Protein AF-A0A643F447-F1 (afdb_monomer_lite)

Sequence (85 aa):
MIDKDELNLAIDDAYDVSALLRTAIECLGNISEDLSRPYNNILGGVSRVLEVADKKALNALAALEGVEMREHAAHRAHSGNLSTP

Structure (mmCIF, N/CA/C/O backbone):
data_AF-A0A643F447-F1
#
_entry.id   AF-A0A643F447-F1
#
loop_
_atom_site.group_PDB
_atom_site.id
_atom_site.type_symbol
_atom_site.label_atom_id
_atom_site.label_alt_id
_atom_site.label_comp_id
_atom_site.label_asym_id
_atom_site.label_entity_id
_atom_site.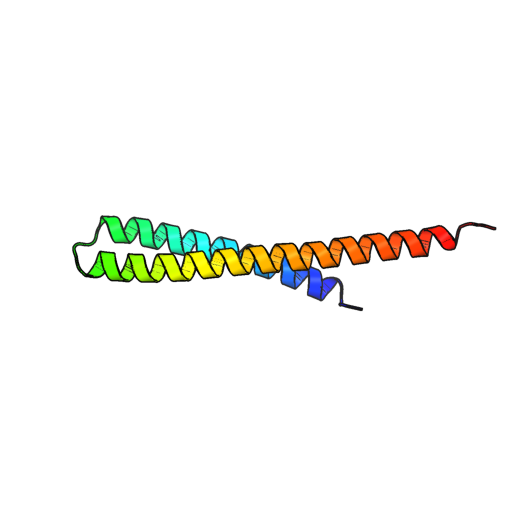label_seq_id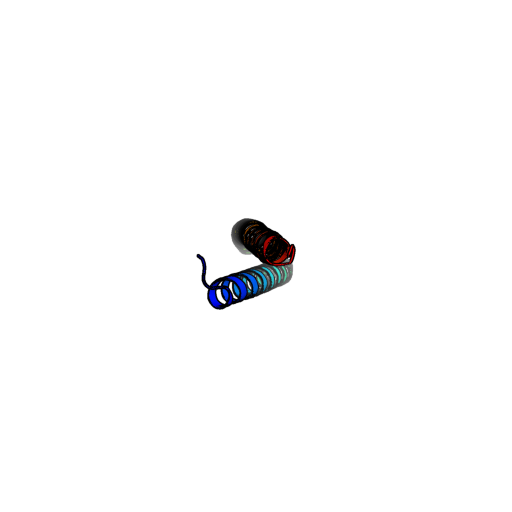
_atom_site.pdbx_PDB_ins_code
_atom_site.Cartn_x
_atom_site.Cartn_y
_atom_site.Cartn_z
_atom_site.occupancy
_atom_site.B_iso_or_equiv
_atom_site.auth_seq_id
_atom_site.auth_comp_id
_atom_site.auth_asym_id
_atom_site.auth_atom_id
_atom_site.pdbx_PDB_model_num
ATOM 1 N N . MET A 1 1 ? 15.179 -10.533 -20.430 1.00 60.78 1 MET A N 1
ATOM 2 C CA . MET A 1 1 ? 14.295 -9.451 -20.892 1.00 60.78 1 MET A CA 1
ATOM 3 C C . MET A 1 1 ? 13.034 -9.629 -20.084 1.00 60.78 1 MET A C 1
ATOM 5 O O . MET A 1 1 ? 12.517 -10.740 -20.111 1.00 60.78 1 MET A O 1
ATOM 9 N N . ILE A 1 2 ? 12.678 -8.658 -19.248 1.00 70.94 2 ILE A N 1
ATOM 10 C CA . ILE A 1 2 ? 11.399 -8.708 -18.534 1.00 70.94 2 ILE A CA 1
ATOM 11 C C . ILE A 1 2 ? 10.323 -8.386 -19.576 1.00 70.94 2 ILE A C 1
ATOM 13 O O . ILE A 1 2 ? 10.578 -7.600 -20.491 1.00 70.94 2 ILE A O 1
ATOM 17 N N . ASP A 1 3 ? 9.180 -9.063 -19.521 1.00 86.56 3 ASP A N 1
ATOM 18 C CA . ASP A 1 3 ? 8.063 -8.720 -20.394 1.00 86.56 3 ASP A CA 1
ATOM 19 C C . ASP A 1 3 ? 7.531 -7.339 -19.982 1.00 86.56 3 ASP A C 1
ATOM 21 O O . ASP A 1 3 ? 7.267 -7.084 -18.806 1.00 86.56 3 ASP A O 1
ATOM 25 N N . LYS A 1 4 ? 7.414 -6.426 -20.949 1.00 84.44 4 LYS A N 1
ATOM 26 C CA . LYS A 1 4 ? 6.969 -5.054 -20.696 1.00 84.44 4 LYS A CA 1
ATOM 27 C C . LYS A 1 4 ? 5.544 -5.025 -20.140 1.00 84.44 4 LYS A C 1
ATOM 29 O O . LYS A 1 4 ? 5.243 -4.176 -19.304 1.00 84.44 4 LYS A O 1
ATOM 34 N N . ASP A 1 5 ? 4.691 -5.946 -20.578 1.00 87.06 5 ASP A N 1
ATOM 35 C CA . ASP A 1 5 ? 3.313 -6.022 -20.100 1.00 87.06 5 ASP A CA 1
ATOM 36 C C . ASP A 1 5 ? 3.271 -6.537 -18.652 1.00 87.06 5 ASP A C 1
ATOM 38 O O . ASP A 1 5 ? 2.525 -6.006 -17.832 1.00 87.06 5 ASP A O 1
ATOM 42 N N . GLU A 1 6 ? 4.146 -7.488 -18.299 1.00 88.50 6 GLU A N 1
ATOM 43 C CA . GLU A 1 6 ? 4.311 -7.954 -16.913 1.00 88.50 6 GLU A CA 1
ATOM 44 C C . GLU A 1 6 ? 4.883 -6.859 -15.999 1.00 88.50 6 GLU A C 1
ATOM 46 O O . GLU A 1 6 ? 4.463 -6.734 -14.848 1.00 88.50 6 GLU A O 1
ATOM 51 N N . LEU A 1 7 ? 5.819 -6.041 -16.498 1.00 89.12 7 LEU A N 1
ATOM 52 C CA . LEU A 1 7 ? 6.393 -4.926 -15.740 1.00 89.12 7 LEU A CA 1
ATOM 53 C C . LEU A 1 7 ? 5.356 -3.831 -15.463 1.00 89.12 7 LEU A C 1
ATOM 55 O O . LEU A 1 7 ? 5.269 -3.360 -14.331 1.00 89.12 7 LEU A O 1
ATOM 59 N N . ASN A 1 8 ? 4.566 -3.451 -16.470 1.00 89.06 8 ASN A N 1
ATOM 60 C CA . ASN A 1 8 ? 3.500 -2.460 -16.309 1.00 89.06 8 ASN A CA 1
ATOM 61 C C . ASN A 1 8 ? 2.434 -2.946 -15.323 1.00 89.06 8 ASN A C 1
ATOM 63 O O . ASN A 1 8 ? 2.056 -2.202 -14.423 1.00 89.06 8 ASN A O 1
ATOM 67 N N . LEU A 1 9 ? 2.018 -4.212 -15.436 1.00 93.19 9 LEU A N 1
ATOM 68 C CA . LEU A 1 9 ? 1.067 -4.807 -14.499 1.00 93.19 9 LEU A CA 1
ATOM 69 C C . LEU A 1 9 ? 1.604 -4.780 -13.059 1.00 93.19 9 LEU A C 1
ATOM 71 O O . LEU A 1 9 ? 0.881 -4.418 -12.139 1.00 93.19 9 LEU A O 1
ATOM 75 N N . ALA A 1 10 ? 2.887 -5.097 -12.857 1.00 90.75 10 ALA A N 1
ATOM 76 C CA . ALA A 1 10 ? 3.504 -5.049 -11.533 1.00 90.75 10 ALA A CA 1
ATOM 77 C C . ALA A 1 10 ? 3.591 -3.623 -10.951 1.00 90.75 10 ALA A C 1
ATOM 79 O O . ALA A 1 10 ? 3.532 -3.456 -9.731 1.00 90.75 10 ALA A O 1
ATOM 80 N N . ILE A 1 11 ? 3.756 -2.602 -11.801 1.00 91.19 11 ILE A N 1
ATOM 81 C CA . ILE A 1 11 ? 3.732 -1.187 -11.399 1.00 91.19 11 ILE A CA 1
ATOM 82 C C . ILE A 1 11 ? 2.319 -0.792 -10.956 1.00 91.19 11 ILE A C 1
ATOM 84 O O . ILE A 1 11 ? 2.165 -0.248 -9.860 1.00 91.19 11 ILE A O 1
ATOM 88 N N . ASP A 1 12 ? 1.305 -1.113 -11.761 1.00 93.62 12 ASP A N 1
ATOM 89 C CA . ASP A 1 12 ? -0.101 -0.826 -11.452 1.00 93.62 12 ASP A CA 1
ATOM 90 C C . ASP A 1 12 ? -0.535 -1.522 -10.148 1.00 93.62 12 ASP A C 1
ATOM 92 O O . ASP A 1 12 ? -1.058 -0.873 -9.240 1.00 93.62 12 ASP A O 1
ATOM 96 N N . ASP A 1 13 ? -0.198 -2.806 -9.982 1.00 93.19 13 ASP A N 1
ATOM 97 C CA . ASP A 1 13 ? -0.470 -3.565 -8.755 1.00 93.19 13 ASP A CA 1
ATOM 98 C C . ASP A 1 13 ? 0.191 -2.919 -7.521 1.00 93.19 13 ASP A C 1
ATOM 100 O O . ASP A 1 13 ? -0.395 -2.869 -6.435 1.00 93.19 13 ASP A O 1
ATOM 104 N N . ALA A 1 14 ? 1.419 -2.403 -7.654 1.00 91.62 14 ALA A N 1
ATOM 105 C CA . ALA A 1 14 ? 2.116 -1.742 -6.552 1.00 91.62 14 ALA A CA 1
ATOM 106 C C . ALA A 1 14 ? 1.454 -0.407 -6.158 1.00 91.62 14 ALA A C 1
ATOM 108 O O . ALA A 1 14 ? 1.389 -0.090 -4.961 1.00 91.62 14 ALA A O 1
ATOM 109 N N . TYR A 1 15 ? 0.936 0.349 -7.134 1.00 92.62 15 TYR A N 1
ATOM 110 C CA . TYR A 1 15 ? 0.132 1.550 -6.887 1.00 92.62 15 TYR A CA 1
ATOM 111 C C . TYR A 1 15 ? -1.170 1.212 -6.154 1.00 92.62 15 TYR A C 1
ATOM 113 O O . TYR A 1 15 ? -1.461 1.824 -5.120 1.00 92.62 15 TYR A O 1
ATOM 121 N N . ASP A 1 16 ? -1.909 0.211 -6.632 1.00 94.00 16 ASP A N 1
ATOM 122 C CA . ASP A 1 16 ? -3.178 -0.217 -6.038 1.00 94.00 16 ASP A CA 1
ATOM 123 C C . ASP A 1 16 ? -2.993 -0.716 -4.601 1.00 94.00 16 ASP A C 1
ATOM 125 O O . ASP A 1 16 ? -3.743 -0.335 -3.695 1.00 94.00 16 ASP A O 1
ATOM 129 N N . VAL A 1 17 ? -1.946 -1.505 -4.345 1.00 93.69 17 VAL A N 1
ATOM 130 C CA . VAL A 1 17 ? -1.608 -1.965 -2.991 1.00 93.69 17 VAL A CA 1
ATOM 131 C C . VAL A 1 17 ? -1.296 -0.788 -2.065 1.00 93.69 17 VAL A C 1
ATOM 133 O O . VAL A 1 17 ? -1.796 -0.759 -0.940 1.00 93.69 17 VAL A O 1
ATOM 136 N N . SER A 1 18 ? -0.511 0.200 -2.508 1.00 92.06 18 SER A N 1
ATOM 137 C CA . SER A 1 18 ? -0.227 1.394 -1.696 1.00 92.06 18 SER A CA 1
ATOM 138 C C . SER A 1 18 ? -1.502 2.193 -1.400 1.00 92.06 18 SER A C 1
ATOM 140 O O . SER A 1 18 ? -1.734 2.590 -0.254 1.00 92.06 18 SER A O 1
ATOM 142 N N . ALA A 1 19 ? -2.379 2.369 -2.392 1.00 93.50 19 ALA A N 1
ATOM 143 C CA . ALA A 1 19 ? -3.656 3.053 -2.209 1.00 93.50 19 ALA A CA 1
ATOM 144 C C . ALA A 1 19 ? -4.543 2.338 -1.174 1.00 93.50 19 ALA A C 1
ATOM 146 O O . ALA A 1 19 ? -5.017 2.971 -0.226 1.00 93.50 19 ALA A O 1
ATOM 147 N N . LEU A 1 20 ? -4.693 1.014 -1.289 1.00 94.38 20 LEU A N 1
ATOM 148 C CA . LEU A 1 20 ? -5.466 0.200 -0.346 1.00 94.38 20 LEU A CA 1
ATOM 149 C C . LEU A 1 20 ? -4.903 0.264 1.079 1.00 94.38 20 LEU A C 1
ATOM 151 O O . LEU A 1 20 ? -5.667 0.373 2.041 1.00 94.38 20 LEU A O 1
ATOM 155 N N . LEU A 1 21 ? -3.577 0.223 1.231 1.00 94.31 21 LEU A N 1
ATOM 156 C CA . LEU A 1 21 ? -2.924 0.313 2.539 1.00 94.31 21 LEU A CA 1
ATOM 157 C C . LEU A 1 21 ? -3.170 1.670 3.201 1.00 94.31 21 LEU A C 1
ATOM 159 O O . LEU A 1 21 ? -3.471 1.717 4.394 1.00 94.31 21 LEU A O 1
ATOM 163 N N . ARG A 1 22 ? -3.114 2.764 2.437 1.00 92.88 22 ARG A N 1
ATOM 164 C CA . ARG A 1 22 ? -3.424 4.110 2.943 1.00 92.88 22 ARG A CA 1
ATOM 165 C C . ARG A 1 22 ? -4.878 4.239 3.379 1.00 92.88 22 ARG A C 1
ATOM 167 O O . ARG A 1 22 ? -5.127 4.737 4.474 1.00 92.88 22 ARG A O 1
ATOM 174 N N . THR A 1 23 ? -5.820 3.727 2.585 1.00 94.25 23 THR A N 1
ATOM 175 C CA . THR A 1 23 ? -7.238 3.685 2.975 1.00 94.25 23 THR A CA 1
ATOM 176 C C . THR A 1 23 ? -7.439 2.868 4.251 1.00 94.25 23 THR A C 1
ATOM 178 O O . THR A 1 23 ? -8.154 3.299 5.152 1.00 94.25 23 THR A O 1
ATOM 181 N N . ALA A 1 24 ? -6.776 1.717 4.381 1.00 92.75 24 ALA A N 1
ATOM 182 C CA . ALA A 1 24 ? -6.867 0.901 5.588 1.00 92.75 24 ALA A CA 1
ATOM 183 C C . ALA A 1 24 ? -6.328 1.631 6.834 1.00 92.75 24 ALA A C 1
ATOM 185 O O . ALA A 1 24 ? -6.952 1.560 7.894 1.00 92.75 24 ALA A O 1
ATOM 186 N N . ILE A 1 25 ? -5.211 2.358 6.712 1.00 92.00 25 ILE A N 1
ATOM 187 C CA . ILE A 1 25 ? -4.654 3.189 7.794 1.00 92.00 25 ILE A CA 1
ATOM 188 C C . ILE A 1 25 ? -5.646 4.285 8.203 1.00 92.00 25 ILE A C 1
ATOM 190 O O . ILE A 1 25 ? -5.906 4.456 9.393 1.00 92.00 25 ILE A O 1
ATOM 194 N N . GLU A 1 26 ? -6.243 4.986 7.238 1.00 91.44 26 GLU A N 1
ATOM 195 C CA . GLU A 1 26 ? -7.239 6.031 7.501 1.00 91.44 26 GLU A CA 1
ATOM 196 C C . GLU A 1 26 ? -8.479 5.472 8.213 1.00 91.44 26 GLU A C 1
ATOM 198 O O . GLU A 1 26 ? -8.900 6.001 9.244 1.00 91.44 26 GLU A O 1
ATOM 203 N N . CYS A 1 27 ? -9.025 4.350 7.731 1.00 90.31 27 CYS A N 1
ATOM 204 C CA . CYS A 1 27 ? -10.156 3.685 8.376 1.00 90.31 27 CYS A CA 1
ATOM 205 C C . CYS A 1 27 ? -9.838 3.282 9.822 1.00 90.31 27 CYS A C 1
ATOM 207 O O . CYS A 1 27 ? -10.680 3.446 10.703 1.00 90.31 27 CYS A O 1
ATOM 209 N N . LEU A 1 28 ? -8.632 2.770 10.087 1.00 90.31 28 LEU A N 1
ATOM 210 C CA . LEU A 1 28 ? -8.202 2.440 11.447 1.00 90.31 28 LEU A CA 1
ATOM 211 C C . LEU A 1 28 ? -8.078 3.679 12.332 1.00 90.31 28 LEU A C 1
ATOM 213 O O . LEU A 1 28 ? -8.444 3.601 13.505 1.00 90.31 28 LEU A O 1
ATOM 217 N N . GLY A 1 29 ? -7.593 4.796 11.782 1.00 86.94 29 GLY A N 1
ATOM 218 C CA . GLY A 1 29 ? -7.560 6.092 12.455 1.00 86.94 29 GLY A CA 1
ATOM 219 C C . GLY A 1 29 ? -8.949 6.487 12.948 1.00 86.94 29 GLY A C 1
ATOM 220 O O . GLY A 1 29 ? -9.138 6.631 14.155 1.00 86.94 29 GLY A O 1
ATOM 221 N N . ASN A 1 30 ? -9.929 6.506 12.042 1.00 86.56 30 ASN A N 1
ATOM 222 C CA . ASN A 1 30 ? -11.321 6.843 12.356 1.00 86.56 30 ASN A CA 1
ATOM 223 C C . ASN A 1 30 ? -11.915 5.913 13.430 1.00 86.56 30 ASN A C 1
ATOM 225 O O . ASN A 1 30 ? -12.488 6.374 14.411 1.00 86.56 30 ASN A O 1
ATOM 229 N N . ILE A 1 31 ? -11.717 4.595 13.305 1.00 87.06 31 ILE A N 1
ATOM 230 C CA . ILE A 1 31 ? -12.219 3.626 14.297 1.00 87.06 31 ILE A CA 1
ATOM 231 C C . ILE A 1 31 ? -11.536 3.821 15.663 1.00 87.06 31 ILE A C 1
ATOM 233 O O . ILE A 1 31 ? -12.146 3.596 16.709 1.00 87.06 31 ILE A O 1
ATOM 237 N N . SER A 1 32 ? -10.260 4.215 15.686 1.00 86.75 32 SER A N 1
ATOM 238 C CA . SER A 1 32 ? -9.505 4.382 16.932 1.00 86.75 32 SER A CA 1
ATOM 239 C C . SER A 1 32 ? -9.981 5.560 17.786 1.00 86.75 32 SER A C 1
ATOM 241 O O . SER A 1 32 ? -9.772 5.525 19.003 1.00 86.75 32 SER A O 1
ATOM 243 N N . GLU A 1 33 ? -10.623 6.557 17.169 1.00 84.38 33 GLU A N 1
ATOM 244 C CA . GLU A 1 33 ? -11.231 7.709 17.847 1.00 84.38 33 GLU A CA 1
ATOM 245 C C . GLU A 1 33 ? -12.494 7.309 18.625 1.00 84.38 33 GLU A C 1
ATOM 247 O O . GLU A 1 33 ? -12.728 7.815 19.724 1.00 84.38 33 GLU A O 1
ATOM 252 N N . ASP A 1 34 ? -13.251 6.334 18.114 1.00 84.75 34 ASP A N 1
ATOM 253 C CA . ASP A 1 34 ? -14.497 5.849 18.721 1.00 84.75 34 ASP A CA 1
ATOM 254 C C . ASP A 1 34 ? -14.279 4.805 19.832 1.00 84.75 34 ASP A C 1
ATOM 256 O O . ASP A 1 34 ? -15.196 4.477 20.594 1.00 84.75 34 ASP A O 1
ATOM 260 N N . LEU A 1 35 ? -13.070 4.246 19.940 1.00 82.62 35 LEU A N 1
ATOM 261 C CA . LEU A 1 35 ? -12.776 3.136 20.845 1.00 82.62 35 LEU A CA 1
ATOM 262 C C . LEU A 1 35 ? -11.998 3.560 22.093 1.00 82.62 35 LEU A C 1
ATOM 264 O O . LEU A 1 35 ? -10.952 4.204 22.043 1.00 82.62 35 LEU A O 1
ATOM 268 N N . SER A 1 36 ? -12.445 3.063 23.247 1.00 78.06 36 SER A N 1
ATOM 269 C CA . SER A 1 36 ? -11.698 3.147 24.501 1.00 78.06 36 SER A CA 1
ATOM 270 C C . SER A 1 36 ? -10.558 2.117 24.563 1.00 78.06 36 SER A C 1
ATOM 272 O O . SER A 1 36 ? -10.459 1.171 23.769 1.00 78.06 36 SER A O 1
ATOM 274 N N . ARG A 1 37 ? -9.647 2.280 25.532 1.00 71.56 37 ARG A N 1
ATOM 275 C CA . ARG A 1 37 ? -8.619 1.262 25.802 1.00 71.56 37 ARG A CA 1
ATOM 276 C C . ARG A 1 37 ? -9.284 -0.050 26.257 1.00 71.56 37 ARG A C 1
ATOM 278 O O . ARG A 1 37 ? -10.212 0.011 27.060 1.00 71.56 37 ARG A O 1
ATOM 285 N N . PRO A 1 38 ? -8.797 -1.227 25.811 1.00 74.81 38 PRO A N 1
ATOM 286 C CA . PRO A 1 38 ? -7.511 -1.473 25.142 1.00 74.81 38 PRO A CA 1
ATOM 287 C C . PRO A 1 38 ? -7.565 -1.515 23.607 1.00 74.81 38 PRO A C 1
ATOM 289 O O . PRO A 1 38 ? -6.515 -1.636 22.980 1.00 74.81 38 PRO A O 1
ATOM 292 N N . TYR A 1 39 ? -8.744 -1.427 22.992 1.00 75.12 39 TYR A N 1
ATOM 293 C CA . TYR A 1 39 ? -8.917 -1.684 21.559 1.00 75.12 39 TYR A CA 1
ATOM 294 C C . TYR A 1 39 ? -8.152 -0.688 20.679 1.00 75.12 39 TYR A C 1
ATOM 296 O O . TYR A 1 39 ? -7.494 -1.102 19.727 1.00 75.12 39 TYR A O 1
ATOM 304 N N . ASN A 1 40 ? -8.100 0.585 21.081 1.00 78.19 40 ASN A N 1
ATOM 305 C CA . ASN A 1 40 ? -7.249 1.601 20.453 1.00 78.19 40 ASN A CA 1
ATOM 306 C C . ASN A 1 40 ? -5.761 1.169 20.360 1.00 78.19 40 ASN A C 1
ATOM 308 O O . ASN A 1 40 ? -5.132 1.360 19.321 1.00 78.19 40 ASN A O 1
ATOM 312 N N . ASN A 1 41 ? -5.203 0.494 21.379 1.00 80.69 41 ASN A N 1
ATOM 313 C CA . ASN A 1 41 ? -3.800 0.047 21.347 1.00 80.69 41 ASN A CA 1
ATOM 314 C C . ASN A 1 41 ? -3.559 -1.049 20.295 1.00 80.69 41 ASN A C 1
ATOM 316 O O . ASN A 1 41 ? -2.488 -1.087 19.685 1.00 80.69 41 ASN A O 1
ATOM 320 N N . ILE A 1 42 ? -4.532 -1.948 20.101 1.00 83.38 42 ILE A N 1
ATOM 321 C CA . ILE A 1 42 ? -4.463 -3.007 19.084 1.00 83.38 42 ILE A CA 1
ATOM 322 C C . ILE A 1 42 ? -4.487 -2.369 17.696 1.00 83.38 42 ILE A C 1
ATOM 324 O O . ILE A 1 42 ? -3.626 -2.680 16.875 1.00 83.38 42 ILE A O 1
ATOM 328 N N . LEU A 1 43 ? -5.396 -1.417 17.461 1.00 87.19 43 LEU A N 1
ATOM 329 C CA . LEU A 1 43 ? -5.474 -0.694 16.188 1.00 87.19 43 LEU A CA 1
ATOM 330 C C . LEU A 1 43 ? -4.201 0.106 15.902 1.00 87.19 43 LEU A C 1
ATOM 332 O O . LEU A 1 43 ? -3.696 0.053 14.786 1.00 87.19 43 LEU A O 1
ATOM 336 N N . GLY A 1 44 ? -3.601 0.739 16.913 1.00 85.31 44 GLY A N 1
ATOM 337 C CA . GLY A 1 44 ? -2.295 1.388 16.765 1.00 85.31 44 GLY A CA 1
ATOM 338 C C . GLY A 1 44 ? -1.151 0.409 16.460 1.00 85.31 44 GLY A C 1
ATOM 339 O O . GLY A 1 44 ? -0.138 0.791 15.873 1.00 85.31 44 GLY A O 1
ATOM 340 N N . GLY A 1 45 ? -1.266 -0.861 16.859 1.00 87.56 45 GLY A N 1
ATOM 341 C CA . GLY A 1 45 ? -0.362 -1.931 16.428 1.00 87.56 45 GLY A CA 1
ATOM 342 C C . GLY A 1 45 ? -0.560 -2.302 14.956 1.00 87.56 45 GLY A C 1
ATOM 343 O O . GLY A 1 45 ? 0.418 -2.397 14.218 1.00 87.56 45 GLY A O 1
ATOM 344 N N . VAL A 1 46 ? -1.815 -2.450 14.523 1.00 90.25 46 VAL A N 1
ATOM 345 C CA . VAL A 1 46 ? -2.170 -2.754 13.127 1.00 90.25 46 VAL A CA 1
ATOM 346 C C . VAL A 1 46 ? -1.771 -1.610 12.187 1.00 90.25 46 VAL A C 1
ATOM 348 O O . VAL A 1 46 ? -1.147 -1.882 11.164 1.00 90.25 46 VAL A O 1
ATOM 351 N N . SER A 1 47 ? -2.023 -0.347 12.557 1.00 91.50 47 SER A N 1
ATOM 352 C CA . SER A 1 47 ? -1.622 0.835 11.770 1.00 91.50 47 SER A CA 1
ATOM 353 C C . SER A 1 47 ? -0.130 0.814 11.448 1.00 91.50 47 SER A C 1
ATOM 355 O O . SER A 1 47 ? 0.258 0.913 10.290 1.00 91.50 47 SER A O 1
ATOM 357 N N . ARG A 1 48 ? 0.720 0.546 12.448 1.00 90.50 48 ARG A N 1
ATOM 358 C CA . ARG A 1 48 ? 2.176 0.454 12.255 1.00 90.50 48 ARG A CA 1
ATOM 359 C C . ARG A 1 48 ? 2.588 -0.655 11.286 1.00 90.50 48 ARG A C 1
ATOM 361 O O . ARG A 1 48 ? 3.547 -0.483 10.538 1.00 90.50 48 ARG A O 1
ATOM 368 N N . VAL A 1 49 ? 1.897 -1.797 11.287 1.00 93.94 49 VAL A N 1
ATOM 369 C CA . VAL A 1 49 ? 2.167 -2.876 10.319 1.00 93.94 49 VAL A CA 1
ATOM 370 C C . VAL A 1 49 ? 1.799 -2.429 8.904 1.00 93.94 49 VAL A C 1
ATOM 372 O O . VAL A 1 49 ? 2.575 -2.663 7.977 1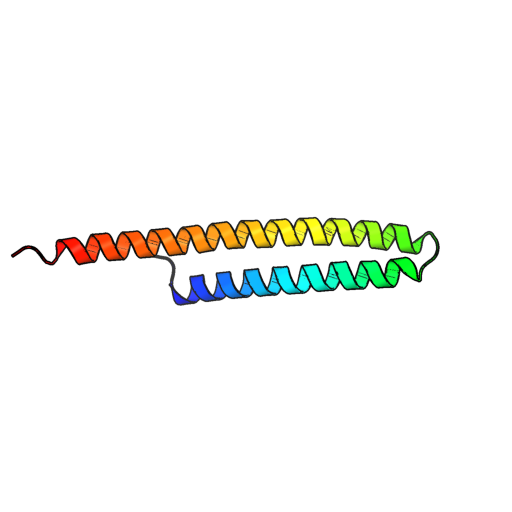.00 93.94 49 VAL A O 1
ATOM 375 N N . LEU A 1 50 ? 0.659 -1.755 8.743 1.00 93.88 50 LEU A N 1
ATOM 376 C CA . LEU A 1 50 ? 0.214 -1.240 7.449 1.00 93.88 50 LEU A CA 1
ATOM 377 C C . LEU A 1 50 ? 1.121 -0.120 6.928 1.00 93.88 50 LEU A C 1
ATOM 379 O O . LEU A 1 50 ? 1.450 -0.126 5.751 1.00 93.88 50 LEU A O 1
ATOM 383 N N . GLU A 1 51 ? 1.608 0.775 7.788 1.00 93.19 51 GLU A N 1
ATOM 384 C CA . GLU A 1 51 ? 2.587 1.812 7.421 1.00 93.19 51 GLU A CA 1
ATOM 385 C C . GLU A 1 51 ? 3.901 1.200 6.907 1.00 93.19 51 GLU A C 1
ATOM 387 O O . GLU A 1 51 ? 4.488 1.663 5.926 1.00 93.19 51 GLU A O 1
ATOM 392 N N . VAL A 1 52 ? 4.371 0.120 7.543 1.00 95.75 52 VAL A N 1
ATOM 393 C CA . VAL A 1 52 ? 5.552 -0.622 7.075 1.00 95.75 52 VAL A CA 1
ATOM 394 C C . VAL A 1 52 ? 5.278 -1.300 5.732 1.00 95.75 52 VAL A C 1
ATOM 396 O O . VAL A 1 52 ? 6.161 -1.311 4.871 1.00 95.75 52 VAL A O 1
ATOM 399 N N . ALA A 1 53 ? 4.084 -1.865 5.545 1.00 94.06 53 ALA A N 1
ATOM 400 C CA . ALA A 1 53 ? 3.678 -2.452 4.274 1.00 94.06 53 ALA A CA 1
ATOM 401 C C . ALA A 1 53 ? 3.595 -1.390 3.163 1.00 94.06 53 ALA A C 1
ATO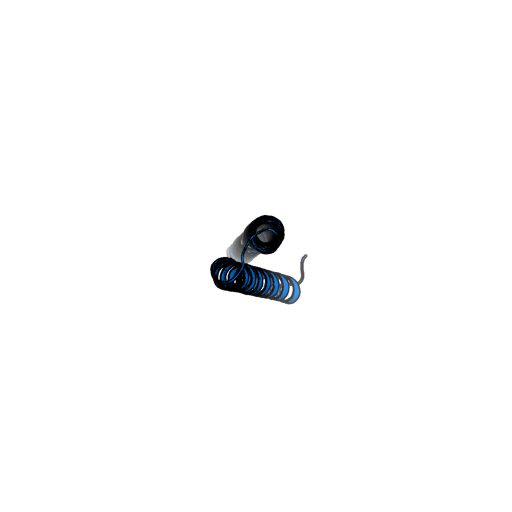M 403 O O . ALA A 1 53 ? 4.142 -1.626 2.087 1.00 94.06 53 ALA A O 1
ATOM 404 N N . ASP A 1 54 ? 3.026 -0.210 3.439 1.00 94.19 54 ASP A N 1
ATOM 405 C CA . ASP A 1 54 ? 2.907 0.894 2.473 1.00 94.19 54 ASP A CA 1
ATOM 406 C C . ASP A 1 54 ? 4.294 1.350 2.025 1.00 94.19 54 ASP A C 1
ATOM 408 O O . ASP A 1 54 ? 4.605 1.398 0.836 1.00 94.19 54 ASP A O 1
ATOM 412 N N . LYS A 1 55 ? 5.208 1.541 2.980 1.00 94.81 55 LYS A N 1
ATOM 413 C CA . LYS A 1 55 ? 6.599 1.883 2.671 1.00 94.81 55 LYS A CA 1
ATOM 414 C C . LYS A 1 55 ? 7.293 0.826 1.808 1.00 94.81 55 LYS A C 1
ATOM 416 O O . LYS A 1 55 ? 8.116 1.167 0.959 1.00 94.81 55 LYS A O 1
ATOM 421 N N . LYS A 1 56 ? 7.001 -0.460 2.020 1.00 92.56 56 LYS A N 1
ATOM 422 C CA . LYS A 1 56 ? 7.550 -1.537 1.185 1.00 92.56 56 LYS A CA 1
ATOM 423 C C . LYS A 1 56 ? 6.955 -1.534 -0.221 1.00 92.56 56 LYS A C 1
ATOM 425 O O . LYS A 1 56 ? 7.722 -1.735 -1.159 1.00 92.56 56 LYS A O 1
ATOM 430 N N . ALA A 1 57 ? 5.656 -1.272 -0.365 1.00 93.12 57 ALA A N 1
ATOM 431 C CA . ALA A 1 57 ? 5.007 -1.120 -1.666 1.00 93.12 57 ALA A CA 1
ATOM 432 C C . ALA A 1 57 ? 5.621 0.048 -2.452 1.00 93.12 57 ALA A C 1
ATOM 434 O O . ALA A 1 57 ? 6.050 -0.141 -3.585 1.00 93.12 57 ALA A O 1
ATOM 435 N N . LEU A 1 58 ? 5.810 1.208 -1.813 1.00 92.50 58 LEU A N 1
ATOM 436 C CA . LEU A 1 58 ? 6.453 2.376 -2.432 1.00 92.50 58 LEU A CA 1
ATOM 437 C C . LEU A 1 58 ? 7.906 2.111 -2.849 1.00 92.50 58 LEU A C 1
ATOM 439 O O . LEU A 1 58 ? 8.344 2.550 -3.910 1.00 92.50 58 LEU A O 1
ATOM 443 N N . ASN A 1 59 ? 8.668 1.373 -2.039 1.00 93.31 59 ASN A N 1
ATOM 444 C CA . ASN A 1 59 ? 10.033 0.993 -2.404 1.00 93.31 59 ASN A CA 1
ATOM 445 C C . ASN A 1 59 ? 10.066 0.018 -3.591 1.00 93.31 59 ASN A C 1
ATOM 447 O O . ASN A 1 59 ? 10.959 0.115 -4.431 1.00 93.31 59 ASN A O 1
ATOM 451 N N . ALA A 1 60 ? 9.128 -0.933 -3.642 1.00 91.44 60 ALA A N 1
ATOM 452 C CA . ALA A 1 60 ? 9.002 -1.858 -4.762 1.00 91.44 60 ALA A CA 1
ATOM 453 C C . ALA A 1 60 ? 8.619 -1.107 -6.042 1.00 91.44 60 ALA A C 1
ATOM 455 O O . ALA A 1 60 ? 9.276 -1.292 -7.062 1.00 91.44 60 ALA A O 1
ATOM 456 N N . LEU A 1 61 ? 7.652 -0.192 -5.953 1.00 92.25 61 LEU A N 1
ATOM 457 C CA . LEU A 1 61 ? 7.245 0.684 -7.045 1.00 92.25 61 LEU A CA 1
ATOM 458 C C . LEU A 1 61 ? 8.436 1.472 -7.611 1.00 92.25 61 LEU A C 1
ATOM 460 O O . LEU A 1 61 ? 8.741 1.356 -8.794 1.00 92.25 61 LEU A O 1
ATOM 464 N N . ALA A 1 62 ? 9.190 2.171 -6.757 1.00 91.31 62 ALA A N 1
ATOM 465 C CA . ALA A 1 62 ? 10.366 2.930 -7.188 1.00 91.31 62 ALA A CA 1
ATOM 466 C C . ALA A 1 62 ? 11.443 2.043 -7.849 1.00 91.31 62 ALA A C 1
ATOM 468 O O . ALA A 1 62 ? 12.164 2.476 -8.752 1.00 91.31 62 ALA A O 1
ATOM 469 N N . ALA A 1 63 ? 11.576 0.787 -7.407 1.00 91.69 63 ALA A N 1
ATOM 470 C CA . ALA A 1 63 ? 12.487 -0.166 -8.028 1.00 91.69 63 ALA A CA 1
ATOM 471 C C . ALA A 1 63 ? 12.006 -0.595 -9.424 1.00 91.69 63 ALA A C 1
ATOM 473 O O . ALA A 1 63 ? 12.834 -0.658 -10.338 1.00 91.69 63 ALA A O 1
ATOM 474 N N . LEU A 1 64 ? 10.705 -0.860 -9.586 1.00 90.19 64 LEU A N 1
ATOM 475 C CA . LEU A 1 64 ? 10.073 -1.251 -10.851 1.00 90.19 64 LEU A CA 1
ATOM 476 C C . LEU A 1 64 ? 10.122 -0.114 -11.880 1.00 90.19 64 LEU A C 1
ATOM 478 O O . LEU A 1 64 ? 10.617 -0.327 -12.986 1.00 90.19 64 LEU A O 1
ATOM 482 N N . GLU A 1 65 ? 9.754 1.108 -11.492 1.00 89.00 65 GLU A N 1
ATOM 483 C CA . GLU A 1 65 ? 9.896 2.310 -12.330 1.00 89.00 65 GLU A CA 1
ATOM 484 C C . GLU A 1 65 ? 11.363 2.514 -12.756 1.00 89.00 65 GLU A C 1
ATOM 486 O O . GLU A 1 65 ? 11.677 2.823 -13.907 1.00 89.00 65 GLU A O 1
ATOM 491 N N . GLY A 1 66 ? 12.310 2.248 -11.850 1.00 89.75 66 GLY A N 1
ATOM 492 C CA . GLY A 1 66 ? 13.737 2.282 -12.164 1.00 89.75 66 GLY A CA 1
ATOM 493 C C . GLY A 1 66 ? 14.178 1.232 -13.194 1.00 89.75 66 GLY A C 1
ATOM 494 O O . GLY A 1 66 ? 15.136 1.473 -13.934 1.00 89.75 66 GLY A O 1
ATOM 495 N N . VAL A 1 67 ? 13.529 0.063 -13.250 1.00 88.19 67 VAL A N 1
ATOM 496 C CA . VAL A 1 67 ? 13.757 -0.941 -14.307 1.00 88.19 67 VAL A CA 1
ATOM 497 C C . VAL A 1 67 ? 13.207 -0.428 -15.634 1.00 88.19 67 VAL A C 1
ATOM 499 O O . VAL A 1 67 ? 13.956 -0.408 -16.612 1.00 88.19 67 VAL A O 1
ATOM 502 N N . GLU A 1 68 ? 11.970 0.068 -15.643 1.00 86.12 68 GLU A N 1
ATOM 503 C CA . GLU A 1 68 ? 11.293 0.590 -16.836 1.00 86.12 68 GLU A CA 1
ATOM 504 C C . GLU A 1 68 ? 12.118 1.701 -17.513 1.00 86.12 68 GLU A C 1
ATOM 506 O O . GLU A 1 68 ? 12.396 1.656 -18.716 1.00 86.12 68 GLU A O 1
ATOM 511 N N . MET A 1 69 ? 12.625 2.662 -16.729 1.00 85.81 69 MET A N 1
ATOM 512 C CA . MET A 1 69 ? 13.470 3.749 -17.237 1.00 85.81 69 MET A CA 1
ATOM 513 C C . MET A 1 69 ? 14.772 3.244 -17.880 1.00 85.81 69 MET A C 1
ATOM 515 O O . MET A 1 69 ? 15.219 3.788 -18.897 1.00 85.81 69 MET A O 1
ATOM 519 N N . ARG A 1 70 ? 15.400 2.210 -17.301 1.00 85.00 70 ARG A N 1
ATOM 520 C CA . ARG A 1 70 ? 16.639 1.621 -17.838 1.00 85.00 70 ARG A CA 1
ATOM 521 C C . ARG A 1 70 ? 16.385 0.857 -19.132 1.00 85.00 70 ARG A C 1
ATOM 523 O O . ARG A 1 70 ? 17.180 0.989 -20.064 1.00 85.00 70 ARG A O 1
ATOM 530 N N . GLU A 1 71 ? 15.289 0.109 -19.216 1.00 81.50 71 GLU A N 1
ATOM 531 C CA . GLU A 1 71 ? 14.894 -0.577 -20.449 1.00 81.50 71 GLU A CA 1
ATOM 532 C C . GLU A 1 71 ? 14.574 0.435 -21.559 1.00 81.50 71 GLU A C 1
ATOM 534 O O . GLU A 1 71 ? 15.091 0.321 -22.675 1.00 81.50 71 GLU A O 1
ATOM 539 N N . HIS A 1 72 ? 13.849 1.512 -21.244 1.00 76.75 72 HIS A N 1
ATOM 540 C CA . HIS A 1 72 ? 13.596 2.603 -22.187 1.00 76.75 72 HIS A CA 1
ATOM 541 C C . HIS A 1 72 ? 14.878 3.271 -22.708 1.00 76.75 72 HIS A C 1
ATOM 543 O O . HIS A 1 72 ? 14.985 3.549 -23.908 1.00 76.75 72 HIS A O 1
ATOM 549 N N . ALA A 1 73 ? 15.862 3.523 -21.840 1.00 74.88 73 ALA A N 1
ATOM 550 C CA . ALA A 1 73 ? 17.149 4.090 -22.242 1.00 74.88 73 ALA A CA 1
ATOM 551 C C . ALA A 1 73 ? 17.951 3.132 -23.142 1.00 74.88 73 ALA A C 1
ATOM 553 O O . ALA A 1 73 ? 18.504 3.561 -24.160 1.00 74.88 73 ALA A O 1
ATOM 554 N N . ALA A 1 74 ? 17.967 1.835 -22.816 1.00 72.25 74 ALA A N 1
ATOM 555 C CA . ALA A 1 74 ? 18.645 0.810 -23.608 1.00 72.25 74 ALA A CA 1
ATOM 556 C C . ALA A 1 74 ? 18.046 0.680 -25.021 1.00 72.25 74 ALA A C 1
ATOM 558 O O . ALA A 1 74 ? 18.789 0.653 -26.005 1.00 72.25 74 ALA A O 1
ATOM 559 N N . HIS A 1 75 ? 16.715 0.694 -25.149 1.00 64.75 75 HIS A N 1
ATOM 560 C CA . HIS A 1 75 ? 16.039 0.644 -26.451 1.00 64.75 75 HIS A CA 1
ATOM 561 C C . HIS A 1 75 ? 16.309 1.880 -27.324 1.00 64.75 75 HIS A C 1
ATOM 563 O O . HIS A 1 75 ? 16.477 1.753 -28.543 1.00 64.75 75 HIS A O 1
ATOM 569 N N . ARG A 1 76 ? 16.405 3.076 -26.724 1.00 65.94 76 ARG A N 1
ATOM 570 C CA . ARG A 1 76 ? 16.775 4.304 -27.451 1.00 65.94 76 ARG A CA 1
ATOM 571 C C . ARG A 1 76 ? 18.220 4.263 -27.950 1.00 65.94 76 ARG A C 1
ATOM 573 O O . ARG A 1 76 ? 18.463 4.611 -29.103 1.00 65.94 76 ARG A O 1
ATOM 580 N N . ALA A 1 77 ? 19.159 3.799 -27.126 1.00 66.06 77 ALA A N 1
ATOM 581 C CA . ALA A 1 77 ? 20.563 3.664 -27.519 1.00 66.06 77 ALA A CA 1
ATOM 582 C C . ALA A 1 77 ? 20.754 2.644 -28.659 1.00 66.06 77 ALA A C 1
ATOM 584 O O . ALA A 1 77 ? 21.529 2.885 -29.581 1.00 66.06 77 ALA A O 1
ATOM 585 N N . HIS A 1 78 ? 20.007 1.534 -28.638 1.00 60.00 78 HIS A N 1
ATOM 586 C CA . HIS A 1 78 ? 20.079 0.513 -29.687 1.00 60.00 78 HIS A CA 1
ATOM 587 C C . HIS A 1 78 ? 19.469 0.982 -31.021 1.00 60.00 78 HIS A C 1
ATOM 589 O O . HIS A 1 78 ? 20.015 0.697 -32.083 1.00 60.00 78 HIS A O 1
ATOM 595 N N . SER A 1 79 ? 18.384 1.762 -30.975 1.00 60.44 79 SER A N 1
ATOM 596 C CA . SER A 1 79 ? 17.741 2.318 -32.179 1.00 60.44 79 SER A CA 1
ATOM 597 C C . SER A 1 79 ? 18.539 3.473 -32.805 1.00 60.44 79 SER A C 1
ATOM 599 O O . SER A 1 79 ? 18.501 3.664 -34.019 1.00 60.44 79 SER A O 1
ATOM 601 N N . GLY A 1 80 ? 19.309 4.218 -32.001 1.00 58.00 80 GLY A N 1
ATOM 602 C CA . GLY A 1 80 ? 20.188 5.291 -32.481 1.00 58.00 80 GLY A CA 1
ATOM 603 C C . GLY A 1 80 ? 21.400 4.807 -33.292 1.00 58.00 80 GLY A C 1
ATOM 604 O O . GLY A 1 80 ? 21.866 5.530 -34.167 1.00 58.00 80 GLY A O 1
ATOM 605 N N . ASN A 1 81 ? 21.868 3.574 -33.069 1.00 55.03 81 ASN A N 1
ATOM 606 C CA . ASN A 1 81 ? 23.017 2.992 -33.782 1.00 55.03 81 ASN A CA 1
ATOM 607 C C . ASN A 1 81 ? 22.676 2.384 -35.157 1.00 55.03 81 ASN A C 1
ATOM 609 O O . ASN A 1 81 ? 23.584 2.041 -35.906 1.00 55.03 81 ASN A O 1
ATOM 613 N N . LEU A 1 82 ? 21.393 2.253 -35.510 1.00 54.50 82 LEU A N 1
ATOM 614 C CA . LEU A 1 82 ? 20.946 1.743 -36.817 1.00 54.50 82 LEU A CA 1
ATOM 615 C C . LEU A 1 82 ? 20.726 2.855 -37.864 1.00 54.50 82 LEU A C 1
ATOM 617 O O . LEU A 1 82 ? 20.278 2.568 -38.969 1.00 54.50 82 LEU A O 1
ATOM 621 N N . SER A 1 83 ? 21.028 4.116 -37.528 1.00 51.72 83 SER A N 1
ATOM 622 C CA . SER A 1 83 ? 20.772 5.289 -38.387 1.00 51.72 83 SER A CA 1
ATOM 623 C C . SER A 1 83 ? 22.029 5.958 -38.964 1.00 51.72 83 SER A C 1
ATOM 625 O O . SER A 1 83 ? 21.918 7.031 -39.555 1.00 51.72 83 SER A O 1
ATOM 627 N N . THR A 1 84 ? 23.218 5.368 -38.823 1.00 50.78 84 THR A N 1
ATOM 628 C CA . THR A 1 84 ? 24.416 5.838 -39.542 1.00 50.78 84 THR A CA 1
ATOM 629 C C . THR A 1 84 ? 24.620 5.011 -40.814 1.00 50.78 84 THR A C 1
ATOM 631 O O . THR A 1 84 ? 24.913 3.820 -40.679 1.00 50.78 84 THR A O 1
ATOM 634 N N . PRO A 1 85 ? 24.430 5.595 -42.016 1.00 48.56 85 PRO A N 1
ATOM 635 C CA . PRO A 1 85 ? 24.794 4.959 -43.281 1.00 48.56 85 PRO A CA 1
ATOM 636 C C . PRO A 1 85 ? 26.311 4.814 -43.449 1.00 48.56 85 PRO A C 1
ATOM 638 O O . PRO A 1 85 ? 27.062 5.607 -42.832 1.00 48.56 85 PRO A O 1
#

Secondary structure (DSSP, 8-state):
---HHHHHHHHHHHHHHHHHHHHHHHHHHHHHHH--TTHHHHHHHHHHHHHHHHHHHHHHHHHHHHHHHHHHHHHHHHHHTT---

Organism: NCBI:txid571256

pLDDT: mean 83.94, std 12.15, range [48.56, 95.75]

Radius of gyration: 20.45 Å; chains: 1; bounding box: 39×17×69 Å

Foldseek 3Di:
DPPPVVLVVLLVVLVVLLVVLVVLLVVLVVVLVVDDPPVVVVSVVVSVVSVVVNVVSVVSNVVSVVVVVVVVVVVVVVVVVVPDD

=== Feature glossary ===
Legend for the data blocks above and below:

— What the protein is —

The amino-acid sequence is the protein's primary structure: the linear order of residues from the N-terminus to the C-terminus, written in one-letter code. Everything else here — the 3D coordinates, the secondary structure, the domain annotations — is ultimately a consequence of this string.

Functional annotations link the protein to curated databases. InterPro entries identify conserved domains and families by matching the sequence against member-database signatures (Pfam, PROSITE, CDD, …). Gene Ontology (GO) terms describe molecular function, biological process, and cellular component in a controlled vocabulary. CATH places the structure in a hierarchical fold classification (Class/Architecture/Topology/Homologous-superfamily). The organism is the source species.

— Where its atoms are —

Atomic coordinates in PDBx/mmCIF format — the same representation the Protein Data Bank distributes. Each line of the _atom_site loop places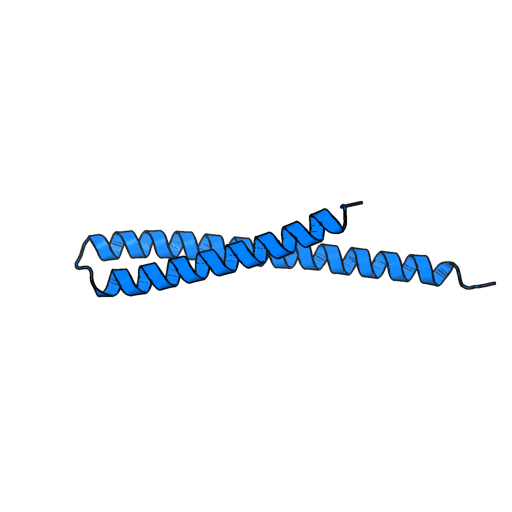 one backbone atom in Cartesian space (units: ångströms, origin: arbitrary).

The six renders are orthographic views along the three Cartesian axes in both directions. Representation (cartoon, sticks, or surface) and color scheme (sequence-rainbow or by-chain) vary across proteins so the training set covers all the common visualization conventions.

— Local backbone conformation —

Eight-state secondary structure (DSSP): H is the canonical α-helix, G the tighter 3₁₀-helix, I the wider π-helix; E/B are β-structure, T and S are turns and bends, and '-' is everything else. DSSP derives these from the pattern of main-chain N–H···O=C hydrogen bonds, not from the sequence.

Three-state secondary structure (P-SEA) collapses the eight DSSP classes into helix (a), strand (b), and coil (c). P-SEA assigns these from Cα geometry alone — distances and angles — without requiring backbone oxygens, so it works on any Cα trace.

φ (phi) and ψ (psi) are the two rotatable backbone dihedrals per residue: φ is the C(i-1)–N–Cα–C torsion, ψ is the N–Cα–C–N(i+1) torsion, both in degrees on (−180°, 180°]. α-helical residues cluster near (−60°, −45°); β-strand residues near (−120°, +130°). A Ramachandran plot is simply a scatter of (φ, ψ) for every residue.

— Global shape and packing —

The geometric summary reports three shape descriptors. Rg (radius of gyration) measures how spread out the Cα atoms are about their centre of mass; compact globular proteins have small Rg, elongated or unfolded ones large. Cα contacts (<8 Å, |i−j|>4) count long-range residue pairs in spatial proximity — high for tightly packed folds, near zero for rods or random coil. The bounding-box extents give the protein's footprint along x, y, z in Å.

SASA measures how much of the protein is reachable by solvent. It is computed by rolling a water-sized probe over the atomic surface and summing the exposed area (Å²). Per-residue SASA distinguishes core (buried, low SASA) from surface (exposed, high SASA) residues; total SASA is a whole-molecule size measure.

Plot images: a contact map (which residues are close in 3D, as an N×N binary image), a Ramachandran scatter (backbone torsion angles, revealing secondary-structure composition at a glance), and — for AlphaFold structures — a PAE heatmap (pairwise prediction confidence).

— Structural neighborhood —

A 3Di character summarizes, for each residue, the relative orientation of the Cα frame of its nearest spatial neighbor. Because it encodes fold topology rather than chemistry, 3Di alignments detect remote structural similarity that sequence alignment misses.

The Foldseek neighbor list gives the closest experimentally determined structures in the PDB, ranked by structural alignment. TM-score near 1 means near-identical fold; near 0.3 means only rough topology match. This is how one finds what a novel AlphaFold prediction most resembles in the solved-structure universe.

— Confidence and disorder —

For AlphaFold models, the B-factor field carries pLDDT — the model's own estimate of local accuracy on a 0–100 scale. Regions with pLDDT<50 should be treated as essentially unmodeled; they often correspond to intrinsically disordered segments.

Crystallographic B-factors measure how much each atom's electron density is smeared out, in Å². They rise in mobile loops and surface residues and fall in the buried interior. In AlphaFold models this column is repurposed to hold pLDDT instead.

Predicted Aligned Error (PAE) is an AlphaFold confidence matrix: entry (i, j) is the expected error in the position of residue j, in ångströms, when the prediction is superimposed on the true structure at resi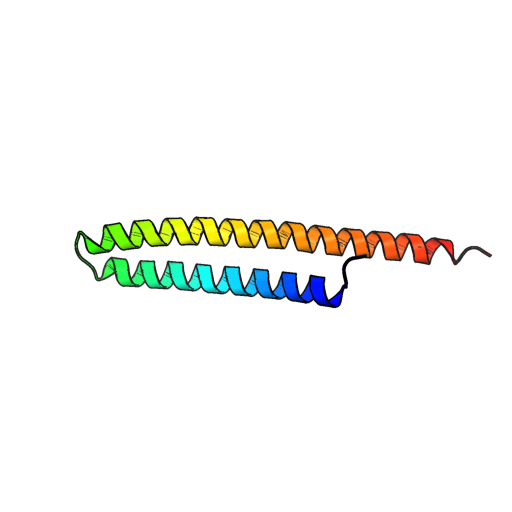due i. Low PAE within a block of residues means that block is internally rigid and well-predicted; high PAE between two blocks means their relative placement is uncertain even if each block individually is confident.